Protein AF-A0A096HRP7-F1 (afdb_monomer)

pLDDT: mean 84.2, std 7.6, range [62.38, 95.38]

Structure (mmCIF, N/CA/C/O backbone):
data_AF-A0A096HRP7-F1
#
_entry.id   AF-A0A096HRP7-F1
#
loop_
_atom_site.group_PDB
_atom_site.id
_atom_site.type_symbol
_atom_site.label_atom_id
_atom_site.label_alt_id
_atom_site.label_comp_id
_atom_site.label_asym_id
_atom_site.label_entity_id
_atom_site.label_seq_id
_atom_site.pdbx_PDB_ins_code
_atom_site.Cartn_x
_atom_site.Cartn_y
_atom_site.Cartn_z
_atom_site.occupancy
_atom_site.B_iso_or_equiv
_atom_site.auth_seq_id
_atom_site.auth_comp_id
_atom_site.auth_asym_id
_atom_site.auth_atom_id
_atom_site.pdbx_PDB_model_num
ATOM 1 N N . GLU A 1 1 ? -15.723 -12.950 24.343 1.00 68.00 1 GLU A N 1
ATOM 2 C CA . GLU A 1 1 ? -14.730 -12.924 23.240 1.00 68.00 1 GLU A CA 1
ATOM 3 C C . GLU A 1 1 ? -15.347 -12.980 21.842 1.00 68.00 1 GLU A C 1
ATOM 5 O O . GLU A 1 1 ? -14.868 -12.288 20.950 1.00 68.00 1 GLU A O 1
ATOM 10 N N . GLU A 1 2 ? -16.443 -13.715 21.639 1.00 86.06 2 GLU A N 1
ATOM 11 C CA . GLU A 1 2 ? -17.085 -13.866 20.323 1.00 86.06 2 GLU A CA 1
ATOM 1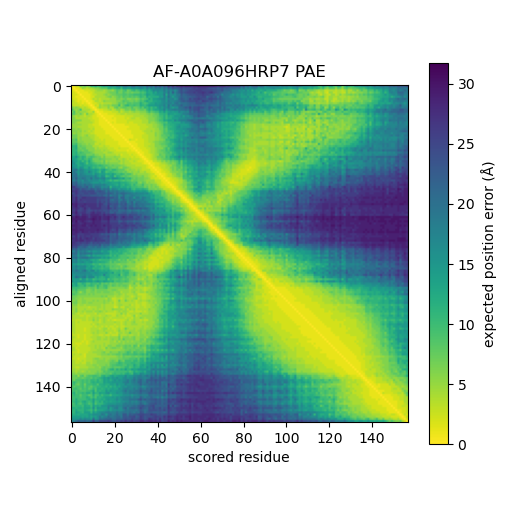2 C C . GLU A 1 2 ? -17.498 -12.541 19.646 1.00 86.06 2 GLU A C 1
ATOM 14 O O . GLU A 1 2 ? -17.340 -12.389 18.434 1.00 86.06 2 GLU A O 1
ATOM 19 N N . ALA A 1 3 ? -17.955 -11.545 20.415 1.00 81.88 3 ALA A N 1
ATOM 20 C CA . ALA A 1 3 ? -18.323 -10.227 19.887 1.00 81.88 3 ALA A CA 1
ATOM 21 C C . ALA A 1 3 ? -17.147 -9.503 19.202 1.00 81.88 3 ALA A C 1
ATOM 23 O O . ALA A 1 3 ? -17.327 -8.880 18.157 1.00 81.88 3 ALA A O 1
ATOM 24 N N . ILE A 1 4 ? -15.931 -9.640 19.742 1.00 81.88 4 ILE A N 1
ATOM 25 C CA . ILE A 1 4 ? -14.713 -9.054 19.165 1.00 81.88 4 ILE A CA 1
ATOM 26 C C . ILE A 1 4 ? -14.341 -9.788 17.874 1.00 81.88 4 ILE A C 1
ATOM 28 O O . ILE A 1 4 ? -14.062 -9.150 16.861 1.00 81.88 4 ILE A O 1
ATOM 32 N N . ALA A 1 5 ? -14.397 -11.123 17.874 1.00 82.69 5 ALA A N 1
ATOM 33 C CA . ALA A 1 5 ? -14.111 -11.924 16.686 1.00 82.69 5 ALA A CA 1
ATOM 34 C C . ALA A 1 5 ? -15.091 -11.621 15.537 1.00 82.69 5 ALA A C 1
ATOM 36 O O . ALA A 1 5 ? -14.673 -11.455 14.390 1.00 82.69 5 ALA A O 1
ATOM 37 N N . ARG A 1 6 ? -16.390 -11.477 15.840 1.00 85.94 6 ARG A N 1
ATOM 38 C CA . ARG A 1 6 ? -17.404 -11.066 14.855 1.00 85.94 6 ARG A CA 1
ATOM 39 C C . ARG A 1 6 ? -17.164 -9.645 14.353 1.00 85.94 6 ARG A C 1
ATOM 41 O O . ARG A 1 6 ? -17.238 -9.422 13.147 1.00 85.94 6 ARG A O 1
ATOM 48 N N . ALA A 1 7 ? -16.828 -8.710 15.240 1.00 82.75 7 ALA A N 1
ATOM 49 C CA . ALA A 1 7 ? -16.506 -7.345 14.841 1.00 82.75 7 ALA A CA 1
ATOM 50 C C . ALA A 1 7 ? -15.300 -7.307 13.893 1.00 82.75 7 ALA A C 1
ATOM 52 O O . ALA A 1 7 ? -15.379 -6.688 12.840 1.00 82.75 7 ALA A O 1
ATOM 53 N N . ILE A 1 8 ? -14.219 -8.030 14.194 1.00 80.38 8 ILE A N 1
ATOM 54 C CA . ILE A 1 8 ? -13.046 -8.111 13.309 1.00 80.38 8 ILE A CA 1
ATOM 55 C C . ILE A 1 8 ? -13.412 -8.747 11.959 1.00 80.38 8 ILE A C 1
ATOM 57 O O . ILE A 1 8 ? -12.969 -8.266 10.917 1.00 80.38 8 ILE A O 1
ATOM 61 N N . LYS A 1 9 ? -14.236 -9.803 11.959 1.00 81.69 9 LYS A N 1
ATOM 62 C CA . LYS A 1 9 ? -14.619 -10.538 10.744 1.00 81.69 9 LYS A CA 1
ATOM 63 C C . LYS A 1 9 ? -15.497 -9.722 9.790 1.00 81.69 9 LYS A C 1
ATOM 65 O O . LYS A 1 9 ? -15.329 -9.834 8.579 1.00 81.69 9 LYS A O 1
ATOM 70 N N . TYR A 1 10 ? -16.430 -8.930 10.317 1.00 82.69 10 TYR A N 1
ATOM 71 C CA . TYR A 1 10 ? -17.446 -8.243 9.509 1.00 82.69 10 TYR A CA 1
ATOM 72 C C . TYR A 1 10 ? -17.217 -6.735 9.350 1.00 82.69 10 TYR A C 1
ATOM 74 O O . TYR A 1 10 ? -17.990 -6.068 8.664 1.00 82.69 10 TYR A O 1
ATOM 82 N N . ASN A 1 11 ? -16.158 -6.171 9.935 1.00 81.94 11 ASN A N 1
ATOM 83 C CA . ASN A 1 11 ? -15.885 -4.745 9.797 1.00 81.94 11 ASN A CA 1
ATOM 84 C C . ASN A 1 11 ? -15.284 -4.407 8.416 1.00 81.94 11 ASN A C 1
ATOM 86 O O . ASN A 1 11 ? -14.151 -4.769 8.087 1.00 81.94 11 ASN A O 1
ATOM 90 N N . ALA A 1 12 ? -16.049 -3.665 7.609 1.00 78.25 12 ALA A N 1
ATOM 91 C CA . ALA A 1 12 ? -15.641 -3.229 6.274 1.00 78.25 12 ALA A CA 1
ATOM 92 C C . ALA A 1 12 ? -14.428 -2.280 6.294 1.00 78.25 12 ALA A C 1
ATOM 94 O O . ALA A 1 12 ? -13.559 -2.385 5.428 1.00 78.25 12 ALA A O 1
ATOM 95 N N . ALA A 1 13 ? -14.322 -1.401 7.298 1.00 76.75 13 ALA A N 1
ATOM 96 C CA . ALA A 1 13 ? -13.185 -0.491 7.432 1.00 76.75 13 ALA A CA 1
ATOM 97 C C . ALA A 1 13 ? -11.883 -1.258 7.711 1.00 76.75 13 ALA A C 1
ATOM 99 O O . ALA A 1 13 ? -10.841 -0.935 7.147 1.00 76.75 13 ALA A O 1
ATOM 100 N N . GLN A 1 14 ? -11.941 -2.327 8.504 1.00 81.06 14 GLN A N 1
ATOM 101 C CA . GLN A 1 14 ? -10.793 -3.193 8.750 1.00 81.06 14 GLN A CA 1
ATOM 102 C C . GLN A 1 14 ? -10.330 -3.914 7.479 1.00 81.06 14 GLN A C 1
ATOM 104 O O . GLN A 1 14 ? -9.129 -3.992 7.207 1.00 81.06 14 GLN A O 1
ATOM 109 N N . ARG A 1 15 ? -11.271 -4.418 6.672 1.00 82.38 15 ARG A N 1
ATOM 110 C CA . ARG A 1 15 ? -10.952 -5.031 5.375 1.00 82.38 15 ARG A CA 1
ATOM 111 C C . ARG A 1 15 ? -10.311 -4.024 4.419 1.00 82.38 15 ARG A C 1
ATOM 113 O O . ARG A 1 15 ? -9.324 -4.364 3.771 1.00 82.38 15 ARG A O 1
ATOM 120 N N . LEU A 1 16 ? -10.825 -2.792 4.383 1.00 81.88 16 LEU A N 1
ATOM 121 C CA . LEU A 1 16 ? -10.250 -1.700 3.597 1.00 81.88 16 LEU A CA 1
ATOM 122 C C . LEU A 1 16 ? -8.801 -1.413 4.013 1.00 81.88 16 LEU A C 1
ATOM 124 O O . LEU A 1 16 ? -7.924 -1.384 3.156 1.00 81.88 16 LEU A O 1
ATOM 128 N N . ARG A 1 17 ? -8.513 -1.302 5.318 1.00 82.38 17 ARG A N 1
ATOM 129 C CA . ARG A 1 17 ? -7.136 -1.105 5.813 1.00 82.38 17 ARG A CA 1
ATOM 130 C C . ARG A 1 17 ? -6.195 -2.246 5.423 1.00 82.38 17 ARG A C 1
ATOM 132 O O . ARG A 1 17 ? -5.044 -1.991 5.088 1.00 82.38 17 ARG A O 1
ATOM 139 N N . GLY A 1 18 ? -6.675 -3.490 5.434 1.00 85.06 18 GLY A N 1
ATOM 140 C CA . GLY A 1 18 ? -5.896 -4.635 4.951 1.00 85.06 18 GLY A CA 1
ATOM 141 C C . GLY A 1 18 ? -5.568 -4.553 3.455 1.00 85.06 18 GLY A C 1
ATOM 142 O O . GLY A 1 18 ? -4.461 -4.899 3.051 1.00 85.06 18 GLY A O 1
ATOM 143 N N . MET A 1 19 ? -6.499 -4.059 2.634 1.00 90.31 19 MET A N 1
ATOM 144 C CA . MET A 1 19 ? -6.255 -3.822 1.205 1.00 90.31 19 MET A CA 1
ATOM 145 C C . MET A 1 19 ? -5.272 -2.668 0.973 1.00 90.31 19 MET A C 1
ATOM 147 O O . MET A 1 19 ? -4.373 -2.803 0.150 1.00 90.31 19 MET A O 1
ATOM 151 N N . GLU A 1 20 ? -5.393 -1.564 1.718 1.00 87.75 20 GLU A N 1
ATOM 152 C CA . GLU A 1 20 ? -4.448 -0.437 1.656 1.00 87.75 20 GLU A CA 1
ATOM 153 C C . GLU A 1 20 ? -3.012 -0.872 1.988 1.00 87.75 20 GLU A C 1
ATOM 155 O O . GLU A 1 20 ? -2.072 -0.484 1.296 1.00 87.75 20 GLU A O 1
ATOM 160 N N . GLU A 1 21 ? -2.839 -1.708 3.016 1.00 87.56 21 GLU A N 1
ATOM 161 C CA . GLU A 1 21 ? -1.542 -2.292 3.376 1.00 87.56 21 GLU A CA 1
ATOM 162 C C . GLU A 1 21 ? -0.982 -3.164 2.245 1.00 87.56 21 GLU A C 1
ATOM 164 O O . GLU A 1 21 ? 0.172 -2.991 1.853 1.00 87.56 21 GLU A O 1
ATOM 169 N N . ALA A 1 22 ? -1.804 -4.051 1.675 1.00 89.81 22 ALA A N 1
ATOM 170 C CA . ALA A 1 22 ? -1.391 -4.916 0.573 1.00 89.81 22 ALA A CA 1
ATOM 171 C C . ALA A 1 22 ? -0.960 -4.110 -0.666 1.00 89.81 22 ALA A C 1
ATOM 173 O O . ALA A 1 22 ? 0.057 -4.426 -1.286 1.00 89.81 22 ALA A O 1
ATOM 174 N N . VAL A 1 23 ? -1.687 -3.037 -0.998 1.00 92.12 23 VAL A N 1
ATOM 175 C CA . VAL A 1 23 ? -1.312 -2.115 -2.081 1.00 92.12 23 VAL A CA 1
ATOM 176 C C . VAL A 1 23 ? 0.011 -1.421 -1.763 1.00 92.12 23 VAL A C 1
ATOM 178 O O . VAL A 1 23 ? 0.914 -1.425 -2.599 1.00 92.12 23 VAL A O 1
ATOM 181 N N . ALA A 1 24 ? 0.172 -0.873 -0.555 1.00 87.12 24 ALA A N 1
ATOM 182 C CA . ALA A 1 24 ? 1.409 -0.204 -0.158 1.00 87.12 24 ALA A CA 1
ATOM 183 C C . ALA A 1 24 ? 2.617 -1.151 -0.259 1.00 87.12 24 ALA A C 1
ATOM 185 O O . ALA A 1 24 ? 3.644 -0.792 -0.839 1.00 87.12 24 ALA A O 1
ATOM 186 N N . GLN A 1 25 ? 2.474 -2.388 0.213 1.00 87.88 25 GLN A N 1
ATOM 187 C CA . GLN A 1 25 ? 3.521 -3.401 0.135 1.00 87.88 25 GLN A CA 1
ATOM 188 C C . GLN A 1 25 ? 3.830 -3.823 -1.309 1.00 87.88 25 GLN A C 1
ATOM 190 O O . GLN A 1 25 ? 4.999 -3.975 -1.667 1.00 87.88 25 GLN A O 1
ATOM 195 N N . GLY A 1 26 ? 2.808 -3.936 -2.161 1.00 86.69 26 GLY A N 1
ATOM 196 C CA . GLY A 1 26 ? 2.979 -4.156 -3.597 1.00 86.69 26 GLY A CA 1
ATOM 197 C C . GLY A 1 26 ? 3.798 -3.045 -4.254 1.00 86.69 26 GLY A C 1
ATOM 198 O O . GLY A 1 26 ? 4.788 -3.329 -4.926 1.00 86.69 26 GLY A O 1
ATOM 199 N N . THR A 1 27 ? 3.458 -1.778 -3.993 1.00 86.38 27 THR A N 1
ATOM 200 C CA . THR A 1 27 ? 4.201 -0.633 -4.552 1.00 86.38 27 THR A CA 1
ATOM 201 C C . THR A 1 27 ? 5.648 -0.575 -4.065 1.00 86.38 27 THR A C 1
ATOM 203 O O . THR A 1 27 ? 6.543 -0.287 -4.853 1.00 86.38 27 THR A O 1
ATOM 206 N N . ALA A 1 28 ? 5.908 -0.921 -2.800 1.00 85.62 28 ALA A N 1
ATOM 207 C CA . ALA A 1 28 ? 7.263 -0.998 -2.257 1.00 85.62 28 ALA A CA 1
ATOM 208 C C . ALA A 1 28 ? 8.112 -2.082 -2.929 1.00 85.62 28 ALA A C 1
ATOM 210 O O . ALA A 1 28 ? 9.315 -1.900 -3.109 1.00 85.62 28 ALA A O 1
ATOM 211 N N . ASN A 1 29 ? 7.502 -3.202 -3.317 1.00 84.94 29 ASN A N 1
ATOM 212 C CA . ASN A 1 29 ? 8.197 -4.246 -4.059 1.00 84.94 29 ASN A CA 1
ATOM 213 C C . ASN A 1 29 ? 8.461 -3.827 -5.510 1.00 84.94 29 ASN A C 1
ATOM 215 O O . ASN A 1 29 ? 9.578 -4.014 -5.980 1.00 84.94 29 ASN A O 1
ATOM 219 N N . VAL A 1 30 ? 7.485 -3.212 -6.189 1.00 85.81 30 VAL A N 1
ATOM 220 C CA . VAL A 1 30 ? 7.653 -2.684 -7.558 1.00 85.81 30 VAL A CA 1
ATOM 221 C C . VAL A 1 30 ? 8.778 -1.651 -7.618 1.00 85.81 30 VAL A C 1
ATOM 223 O O . VAL A 1 30 ? 9.658 -1.761 -8.466 1.00 85.81 30 VAL A O 1
ATOM 226 N N . ALA A 1 31 ? 8.830 -0.735 -6.649 1.00 82.25 31 ALA A N 1
ATOM 227 C CA . ALA A 1 31 ? 9.860 0.298 -6.588 1.00 82.25 31 ALA A CA 1
ATOM 228 C C . ALA A 1 31 ? 11.294 -0.265 -6.496 1.00 82.25 31 ALA A C 1
ATOM 230 O O . ALA A 1 31 ? 12.235 0.392 -6.929 1.00 82.25 31 ALA A O 1
ATOM 231 N N . LYS A 1 32 ? 11.486 -1.486 -5.972 1.00 80.00 32 LYS A N 1
ATOM 232 C CA . LYS A 1 32 ? 12.803 -2.152 -5.975 1.00 80.00 32 LYS A CA 1
ATOM 233 C C . LYS A 1 32 ? 13.217 -2.614 -7.371 1.00 80.00 32 LYS A C 1
ATOM 235 O O . LYS A 1 32 ? 14.405 -2.620 -7.676 1.00 80.00 32 LYS A O 1
ATOM 240 N N . PHE A 1 33 ? 12.260 -3.014 -8.208 1.00 83.25 33 PHE A N 1
ATOM 241 C CA . PHE A 1 33 ? 12.535 -3.458 -9.576 1.00 83.25 33 PHE A CA 1
ATOM 242 C C . PHE A 1 33 ? 12.860 -2.289 -10.509 1.00 83.25 33 PHE A C 1
ATOM 244 O O . PHE A 1 33 ? 13.649 -2.468 -11.432 1.00 83.25 33 PHE A O 1
ATOM 251 N N . ASP A 1 34 ? 12.344 -1.088 -10.234 1.00 81.81 34 ASP A N 1
ATOM 252 C CA . ASP A 1 34 ? 12.670 0.124 -11.004 1.00 81.81 34 ASP A CA 1
ATOM 253 C C . ASP A 1 34 ? 14.156 0.516 -10.925 1.00 81.81 34 ASP A C 1
ATOM 255 O O . ASP A 1 34 ? 14.660 1.231 -11.788 1.00 81.81 34 ASP A O 1
ATOM 259 N N . MET A 1 35 ? 14.869 0.018 -9.914 1.00 81.81 35 MET A N 1
ATOM 260 C CA . MET A 1 35 ? 16.300 0.255 -9.707 1.00 81.81 35 MET A CA 1
ATOM 261 C C 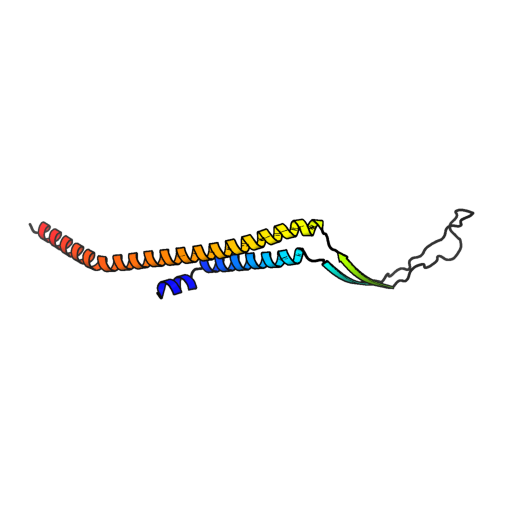. MET A 1 35 ? 17.187 -0.673 -10.552 1.00 81.81 35 MET A C 1
ATOM 263 O O . MET A 1 35 ? 18.402 -0.469 -10.643 1.00 81.81 35 MET A O 1
ATOM 267 N N . LEU A 1 36 ? 16.605 -1.725 -11.132 1.00 86.56 36 LEU A N 1
ATOM 268 C CA . LEU A 1 36 ? 17.329 -2.723 -11.908 1.00 86.56 36 LEU A CA 1
ATOM 269 C C . LEU A 1 36 ? 17.523 -2.260 -13.359 1.00 86.56 36 LEU A C 1
ATOM 271 O O . LEU A 1 36 ? 16.707 -1.507 -13.897 1.00 86.56 36 LEU A O 1
ATOM 275 N N . PRO A 1 37 ? 18.592 -2.722 -14.030 1.00 86.31 37 PRO A N 1
ATOM 276 C CA . PRO A 1 37 ? 18.764 -2.474 -15.451 1.00 86.31 37 PRO A CA 1
ATOM 277 C C . PRO A 1 37 ? 17.630 -3.104 -16.264 1.00 86.31 37 PRO A C 1
ATOM 279 O O . PRO A 1 37 ? 17.172 -4.213 -15.980 1.00 86.31 37 PRO A O 1
ATOM 282 N N . LYS A 1 38 ? 17.208 -2.405 -17.319 1.00 85.75 38 LYS A N 1
ATOM 283 C CA . LYS A 1 38 ? 16.169 -2.885 -18.234 1.00 85.75 38 LYS A CA 1
ATOM 284 C C . LYS A 1 38 ? 16.823 -3.567 -19.428 1.00 85.75 38 LYS A C 1
ATOM 286 O O . LYS A 1 38 ? 17.705 -2.993 -20.067 1.00 85.75 38 LYS A O 1
ATOM 291 N N . LEU A 1 39 ? 16.367 -4.782 -19.723 1.00 89.00 39 LEU A N 1
ATOM 292 C CA . LEU A 1 39 ? 16.729 -5.538 -20.915 1.00 89.00 39 LEU A CA 1
ATOM 293 C C . LEU A 1 39 ? 15.495 -5.650 -21.807 1.00 89.00 39 LEU A C 1
ATOM 295 O O . LEU A 1 39 ? 14.470 -6.183 -21.385 1.00 89.00 39 LEU A O 1
ATOM 299 N N . VAL A 1 40 ? 15.594 -5.146 -23.030 1.00 89.94 40 VAL A N 1
ATOM 300 C CA . VAL A 1 40 ? 14.519 -5.190 -24.021 1.00 89.94 40 VAL A CA 1
ATOM 301 C C . VAL A 1 40 ? 15.023 -5.952 -25.235 1.00 89.94 40 VAL A C 1
ATOM 303 O O . VAL A 1 40 ? 16.014 -5.563 -25.846 1.00 89.94 40 VAL A O 1
ATOM 306 N N . ALA A 1 41 ? 14.338 -7.037 -25.581 1.00 89.88 41 ALA A N 1
ATOM 307 C CA . ALA A 1 41 ? 14.555 -7.767 -26.820 1.00 89.88 41 ALA A CA 1
ATOM 308 C C . ALA A 1 41 ? 13.387 -7.482 -27.765 1.00 89.88 41 ALA A C 1
ATOM 310 O O . ALA A 1 41 ? 12.225 -7.591 -27.371 1.00 89.88 41 ALA A O 1
ATOM 311 N N . SER A 1 42 ? 13.688 -7.117 -29.004 1.00 88.00 42 SER A N 1
ATOM 312 C CA . SER A 1 42 ? 12.693 -6.890 -30.043 1.00 88.00 42 SER A CA 1
ATOM 313 C C . SER A 1 42 ? 13.110 -7.583 -31.331 1.00 88.00 42 SER A C 1
ATOM 315 O O . SER A 1 42 ? 14.277 -7.591 -31.719 1.00 88.00 42 SER A O 1
ATOM 317 N N . ALA A 1 43 ? 12.129 -8.184 -31.991 1.00 89.69 43 ALA A N 1
ATOM 318 C CA . ALA A 1 43 ? 12.269 -8.757 -33.315 1.00 89.69 43 ALA A CA 1
ATOM 319 C C . ALA A 1 43 ? 11.141 -8.198 -34.182 1.00 89.69 43 ALA A C 1
ATOM 321 O O . ALA A 1 43 ? 10.001 -8.081 -33.731 1.00 89.69 43 ALA A O 1
ATOM 322 N N . GLY A 1 44 ? 11.466 -7.812 -35.405 1.00 87.31 44 GLY A N 1
ATOM 323 C CA . GLY A 1 44 ? 10.543 -7.201 -36.341 1.00 87.31 44 GLY A CA 1
ATOM 324 C C . GLY A 1 44 ? 10.839 -7.666 -37.752 1.00 87.31 44 GLY A C 1
ATOM 325 O O . GLY A 1 44 ? 11.984 -7.907 -38.124 1.00 87.31 44 GLY A O 1
ATOM 326 N N . TYR A 1 45 ? 9.786 -7.773 -38.544 1.00 87.50 45 TYR A N 1
ATOM 327 C CA . TYR A 1 45 ? 9.880 -8.105 -39.949 1.00 87.50 45 TYR A CA 1
ATOM 328 C C . TYR A 1 45 ? 9.329 -6.943 -40.756 1.00 87.50 45 TYR A C 1
ATOM 330 O O . TYR A 1 45 ? 8.239 -6.443 -40.473 1.00 87.50 45 TYR A O 1
ATOM 338 N N . ARG A 1 46 ? 10.089 -6.487 -41.747 1.00 84.31 46 ARG A N 1
ATOM 339 C CA . ARG A 1 46 ? 9.666 -5.409 -42.631 1.00 84.31 46 ARG A CA 1
ATOM 340 C C . ARG A 1 46 ? 9.744 -5.879 -44.070 1.00 84.31 46 ARG A C 1
ATOM 342 O O . ARG A 1 46 ? 10.827 -6.167 -44.570 1.00 84.31 46 ARG A O 1
ATOM 349 N N . TYR A 1 47 ? 8.593 -5.858 -44.728 1.00 84.44 47 TYR A N 1
ATOM 350 C CA . TYR A 1 47 ? 8.476 -6.030 -46.166 1.00 84.44 47 TYR A CA 1
ATOM 351 C C . TYR A 1 47 ? 8.140 -4.691 -46.821 1.00 84.44 47 TYR A C 1
ATOM 353 O O . TYR A 1 47 ? 7.344 -3.908 -46.294 1.00 84.44 47 TYR A O 1
ATOM 361 N N . ARG A 1 48 ? 8.763 -4.411 -47.964 1.00 81.94 48 ARG A N 1
ATOM 362 C CA . ARG A 1 48 ? 8.484 -3.235 -48.788 1.00 81.94 48 ARG A CA 1
ATOM 363 C C . ARG A 1 48 ? 7.986 -3.670 -50.156 1.00 81.94 48 ARG A C 1
ATOM 365 O O . ARG A 1 48 ? 8.648 -4.422 -50.863 1.00 81.94 48 ARG A O 1
ATOM 372 N N . ASP A 1 49 ? 6.849 -3.107 -50.547 1.00 79.25 49 ASP A N 1
ATOM 373 C CA . ASP A 1 49 ? 6.235 -3.369 -51.848 1.00 79.25 49 ASP A CA 1
ATOM 374 C C . ASP A 1 49 ? 7.017 -2.749 -53.021 1.00 79.25 49 ASP A C 1
ATOM 376 O O . ASP A 1 49 ? 6.937 -3.238 -54.139 1.00 79.25 49 ASP A O 1
ATOM 380 N N . LYS A 1 50 ? 7.835 -1.711 -52.794 1.00 76.75 50 LYS A N 1
ATOM 381 C CA . LYS A 1 50 ? 8.632 -1.047 -53.844 1.00 76.75 50 LYS A CA 1
ATOM 382 C C . LYS A 1 50 ? 10.128 -1.150 -53.567 1.00 76.75 50 LYS A C 1
ATOM 384 O O . LYS A 1 50 ? 10.559 -0.950 -52.430 1.00 76.75 50 LYS A O 1
ATOM 389 N N . ASP A 1 51 ? 10.899 -1.409 -54.621 1.00 75.00 51 ASP A N 1
ATOM 390 C CA . ASP A 1 51 ? 12.360 -1.421 -54.575 1.00 75.00 51 ASP A CA 1
ATOM 391 C C . ASP A 1 51 ? 12.912 -0.015 -54.300 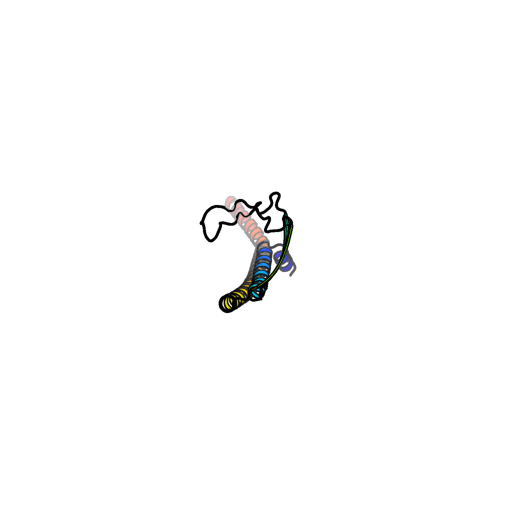1.00 75.00 51 ASP A C 1
ATOM 393 O O . ASP A 1 51 ? 12.383 0.992 -54.784 1.00 75.00 51 ASP A O 1
ATOM 397 N N . LEU A 1 52 ? 13.992 0.065 -53.516 1.00 71.62 52 LEU A N 1
ATOM 398 C CA . LEU A 1 52 ? 14.706 1.322 -53.310 1.00 71.62 52 LEU A CA 1
ATOM 399 C C . LEU A 1 52 ? 15.562 1.602 -54.550 1.00 71.62 52 LEU A C 1
ATOM 401 O O . LEU A 1 52 ? 16.686 1.116 -54.669 1.00 71.62 52 LEU A O 1
ATOM 405 N N . ILE A 1 53 ? 14.996 2.367 -55.477 1.00 74.06 53 ILE A N 1
ATOM 406 C CA . ILE A 1 53 ? 15.653 2.739 -56.725 1.00 74.06 53 ILE A CA 1
ATOM 407 C C . ILE A 1 53 ? 16.468 4.016 -56.504 1.00 74.06 53 ILE A C 1
ATOM 409 O O . ILE A 1 53 ? 15.895 5.077 -56.243 1.00 74.06 53 ILE A O 1
ATOM 413 N N . SER A 1 54 ? 17.793 3.936 -56.645 1.00 70.38 54 SER A N 1
ATOM 414 C CA . SER A 1 54 ? 18.666 5.113 -56.674 1.00 70.38 54 SER A CA 1
ATOM 415 C C . SER A 1 54 ? 19.114 5.426 -58.105 1.00 70.38 54 SER A C 1
ATOM 417 O O . SER A 1 54 ? 19.387 4.539 -58.918 1.00 70.38 54 SER A O 1
ATOM 419 N N . ARG A 1 55 ? 19.173 6.720 -58.436 1.00 73.00 55 ARG A N 1
ATOM 420 C CA . ARG A 1 55 ? 19.793 7.213 -59.670 1.00 73.00 55 ARG A CA 1
ATOM 421 C C . ARG A 1 55 ? 21.072 7.941 -59.297 1.00 73.00 55 ARG A C 1
ATOM 423 O O . ARG A 1 55 ? 21.027 8.903 -58.535 1.00 73.00 55 ARG A O 1
ATOM 430 N N . SER A 1 56 ? 22.193 7.477 -59.828 1.00 69.31 56 SER A N 1
ATOM 431 C CA . SER A 1 56 ? 23.483 8.133 -59.638 1.00 69.31 56 SER A CA 1
ATOM 432 C C . SER A 1 56 ? 23.569 9.395 -60.499 1.00 69.31 56 SER A C 1
ATOM 434 O O . SER A 1 56 ? 23.065 9.421 -61.623 1.00 69.31 56 SER A O 1
ATOM 436 N N . THR A 1 57 ? 24.214 10.437 -59.986 1.00 74.50 57 THR A N 1
ATOM 437 C CA . THR A 1 57 ? 24.601 11.626 -60.758 1.00 74.50 57 THR A CA 1
ATOM 438 C C . THR A 1 57 ? 26.029 11.456 -61.254 1.00 74.50 57 THR A C 1
ATOM 440 O O . THR A 1 57 ? 26.884 10.974 -60.511 1.00 74.50 57 THR A O 1
ATOM 443 N N . ASP A 1 58 ? 26.284 11.828 -62.503 1.00 69.25 58 ASP A N 1
ATOM 444 C CA . ASP A 1 58 ? 27.627 11.807 -63.080 1.00 69.25 58 ASP A CA 1
ATOM 445 C C . ASP A 1 58 ? 28.519 12.833 -62.359 1.00 69.25 58 ASP A C 1
ATOM 447 O O . ASP A 1 58 ? 28.142 13.995 -62.192 1.00 69.25 58 ASP A O 1
ATOM 451 N N . SER A 1 59 ? 29.692 12.395 -61.899 1.00 69.19 59 SER A N 1
ATOM 452 C CA . SER A 1 59 ? 30.623 13.212 -61.118 1.00 69.19 59 SER A CA 1
ATOM 453 C C . SER A 1 59 ? 31.317 14.301 -61.938 1.00 69.19 59 SER A C 1
ATOM 455 O O . SER A 1 59 ? 31.805 15.265 -61.353 1.00 69.19 59 SER A O 1
ATOM 457 N N . VAL A 1 60 ? 31.364 14.167 -63.268 1.00 72.38 60 VAL A N 1
ATOM 458 C CA . VAL A 1 60 ? 32.058 15.111 -64.158 1.00 72.38 60 VAL A CA 1
ATOM 459 C C . VAL A 1 60 ? 31.088 16.133 -64.748 1.00 72.38 60 VAL A C 1
ATOM 461 O O . VAL A 1 60 ? 31.419 17.311 -64.853 1.00 72.38 60 VAL A O 1
ATOM 464 N N . THR A 1 61 ? 29.884 15.696 -65.123 1.00 73.00 61 THR A N 1
ATOM 465 C CA . THR A 1 61 ? 28.892 16.547 -65.803 1.00 73.00 61 THR A CA 1
ATOM 466 C C . THR A 1 61 ? 27.782 17.059 -64.882 1.00 73.00 61 THR A C 1
ATOM 468 O O . THR A 1 61 ? 27.061 17.982 -65.257 1.00 73.00 61 THR A O 1
ATOM 471 N N . GLY A 1 62 ? 27.612 16.480 -63.687 1.00 68.38 62 GLY A N 1
ATOM 472 C CA . GLY A 1 62 ? 26.545 16.834 -62.742 1.00 68.38 62 GLY A CA 1
ATOM 473 C C . GLY A 1 62 ? 25.132 16.451 -63.205 1.00 68.38 62 GLY A C 1
ATOM 474 O O . GLY A 1 62 ? 24.165 16.669 -62.475 1.00 68.38 62 GLY A O 1
ATOM 475 N N . ALA A 1 63 ? 24.994 15.874 -64.401 1.00 71.38 63 ALA A N 1
ATOM 476 C CA . ALA A 1 63 ? 23.723 15.432 -64.953 1.00 71.38 63 ALA A CA 1
ATOM 477 C C . ALA A 1 63 ? 23.309 14.059 -64.378 1.00 71.38 63 ALA A C 1
ATOM 479 O O . ALA A 1 63 ? 24.162 13.270 -63.950 1.00 71.38 63 ALA A O 1
ATOM 480 N N . PRO A 1 64 ? 22.003 13.728 -64.360 1.00 72.75 64 PRO A N 1
ATOM 481 C CA . PRO A 1 64 ? 21.544 12.389 -64.001 1.00 72.75 64 PRO A CA 1
ATOM 482 C C . PRO A 1 64 ? 22.168 11.342 -64.932 1.00 72.75 64 PRO A C 1
ATOM 484 O O . PRO A 1 64 ? 22.136 11.505 -66.152 1.00 72.75 64 PRO A O 1
ATOM 487 N N . SER A 1 65 ? 22.711 10.257 -64.372 1.00 70.06 65 SER A N 1
ATOM 488 C CA . SER A 1 65 ? 23.284 9.170 -65.169 1.00 70.06 65 SER A CA 1
ATOM 489 C C . SER A 1 65 ? 22.229 8.565 -66.105 1.00 70.06 65 SER A C 1
ATOM 491 O O . SER A 1 65 ? 21.095 8.306 -65.695 1.00 70.06 65 SER A O 1
ATOM 493 N N . LEU A 1 66 ? 22.617 8.317 -67.360 1.00 69.75 66 LEU A N 1
ATOM 494 C CA . LEU A 1 66 ? 21.785 7.647 -68.370 1.00 69.75 66 LEU A CA 1
ATOM 495 C C . LEU A 1 66 ? 21.704 6.122 -68.163 1.00 69.75 66 LEU A C 1
ATOM 497 O O . LEU A 1 66 ? 20.966 5.446 -68.877 1.00 69.75 66 LEU A O 1
ATOM 501 N N . ALA A 1 67 ? 22.460 5.572 -67.207 1.00 68.50 67 ALA A N 1
ATOM 502 C CA . ALA A 1 67 ? 22.438 4.151 -66.880 1.00 68.50 67 ALA A CA 1
ATOM 503 C C . ALA A 1 67 ? 21.112 3.729 -66.220 1.00 68.50 67 ALA A C 1
ATOM 505 O O . ALA A 1 67 ? 20.380 4.546 -65.649 1.00 68.50 67 ALA A O 1
ATOM 506 N N . HIS A 1 68 ? 20.810 2.427 -66.278 1.00 65.81 68 HIS A N 1
ATOM 507 C CA . HIS A 1 68 ? 19.655 1.867 -65.578 1.00 65.81 68 HIS A CA 1
ATOM 508 C C . HIS A 1 68 ? 19.730 2.188 -64.072 1.00 65.81 68 HIS A C 1
ATOM 510 O O . HIS A 1 68 ? 20.807 2.069 -63.485 1.00 65.81 68 HIS A O 1
ATOM 516 N N . PRO A 1 69 ? 18.613 2.601 -63.439 1.00 69.19 69 PRO A N 1
ATOM 517 C CA . PRO A 1 69 ? 18.584 2.862 -62.007 1.00 69.19 69 PRO A CA 1
ATOM 518 C C . PRO A 1 69 ? 18.978 1.618 -61.210 1.00 69.19 69 PRO A C 1
ATOM 520 O O . PRO A 1 69 ? 18.555 0.508 -61.534 1.00 69.19 69 PRO A O 1
ATOM 523 N N . TYR A 1 70 ? 19.761 1.808 -60.155 1.00 64.00 70 TYR A N 1
ATOM 524 C CA . TYR A 1 70 ? 20.269 0.705 -59.351 1.00 64.00 70 TYR A CA 1
ATOM 525 C C . TYR A 1 70 ? 19.295 0.398 -58.213 1.00 64.00 70 TYR A C 1
ATOM 527 O O . TYR A 1 70 ? 18.780 1.307 -57.557 1.00 64.00 70 TYR A O 1
ATOM 535 N N . ILE A 1 71 ? 19.051 -0.889 -57.970 1.00 68.75 71 ILE A N 1
ATOM 536 C CA . ILE A 1 71 ? 18.342 -1.358 -56.777 1.00 68.75 71 ILE A CA 1
ATOM 537 C C . ILE A 1 71 ? 19.396 -1.539 -55.691 1.00 68.75 71 ILE A C 1
ATOM 539 O O . ILE A 1 71 ? 20.289 -2.371 -55.828 1.00 68.75 71 ILE A O 1
ATOM 543 N N . SER A 1 72 ? 19.329 -0.728 -54.638 1.00 65.00 72 SER A N 1
ATOM 544 C CA . SER A 1 72 ? 20.390 -0.673 -53.623 1.00 65.00 72 SER A CA 1
ATOM 545 C C . SER A 1 72 ? 20.037 -1.359 -52.303 1.00 65.00 72 SER A C 1
ATOM 547 O O . SER A 1 72 ? 20.849 -1.359 -51.381 1.00 65.00 72 SER A O 1
ATOM 549 N N . SER A 1 73 ? 18.832 -1.922 -52.166 1.00 69.12 73 SER A N 1
ATOM 550 C CA . SER A 1 73 ? 18.374 -2.485 -50.894 1.00 69.12 73 SER A CA 1
ATOM 551 C C . SER A 1 73 ? 17.313 -3.566 -51.079 1.00 69.12 73 SER A C 1
ATOM 553 O O . SER A 1 73 ? 16.377 -3.380 -51.855 1.00 69.12 73 SER A O 1
ATOM 555 N N . ASP A 1 74 ? 17.428 -4.643 -50.299 1.00 72.31 74 ASP A N 1
ATOM 556 C CA . ASP A 1 74 ? 16.473 -5.753 -50.282 1.00 72.31 74 ASP A CA 1
ATOM 557 C C . ASP A 1 74 ? 15.073 -5.339 -49.791 1.00 72.31 74 ASP A C 1
ATOM 559 O O . ASP A 1 74 ? 14.899 -4.479 -48.913 1.00 72.31 74 ASP A O 1
ATOM 563 N N . ARG A 1 75 ? 14.043 -5.974 -50.367 1.00 78.31 75 ARG A N 1
ATOM 564 C CA . ARG A 1 75 ? 12.617 -5.730 -50.061 1.00 78.31 75 ARG A CA 1
ATOM 565 C C . ARG A 1 75 ? 12.193 -6.279 -48.705 1.00 78.31 75 ARG A C 1
ATOM 567 O O . ARG A 1 75 ? 11.281 -5.737 -48.084 1.00 78.31 75 ARG A O 1
ATOM 574 N N . GLU A 1 76 ? 12.874 -7.317 -48.251 1.00 81.56 76 GLU A N 1
ATOM 575 C CA . GLU A 1 76 ? 12.623 -8.033 -47.011 1.00 81.56 76 GLU A CA 1
ATOM 576 C C . GLU A 1 76 ? 13.775 -7.784 -46.041 1.00 81.56 76 GLU A C 1
ATOM 578 O O . GLU A 1 76 ? 14.945 -7.931 -46.383 1.00 81.56 76 GLU A O 1
ATOM 583 N N . SER A 1 77 ? 13.452 -7.362 -44.823 1.00 82.38 77 SER A N 1
ATOM 584 C CA . SER A 1 77 ? 14.446 -7.138 -43.783 1.00 82.38 77 SER A CA 1
ATOM 585 C C . SER A 1 77 ? 13.909 -7.635 -42.452 1.00 82.38 77 SER A C 1
ATOM 587 O O . SER A 1 77 ? 12.874 -7.171 -41.967 1.00 82.38 77 SER A O 1
ATOM 589 N N . THR A 1 78 ? 14.636 -8.581 -41.866 1.00 85.62 78 THR A N 1
ATOM 590 C CA . THR A 1 78 ? 14.422 -9.019 -40.489 1.00 85.62 78 THR A CA 1
ATOM 591 C C . THR A 1 78 ? 15.315 -8.184 -39.584 1.00 85.62 78 THR A C 1
ATOM 593 O O . THR A 1 78 ? 16.524 -8.103 -39.795 1.00 85.62 78 THR A O 1
ATOM 596 N N . LEU A 1 79 ? 14.716 -7.548 -38.586 1.00 86.06 79 LEU A N 1
ATOM 597 C CA . LEU A 1 79 ? 15.406 -6.750 -37.589 1.00 86.06 79 LEU A CA 1
ATOM 598 C C . LEU A 1 79 ? 15.306 -7.456 -36.243 1.00 86.06 79 LEU A C 1
ATOM 600 O O . LEU A 1 79 ? 14.213 -7.613 -35.711 1.00 86.06 79 LEU A O 1
ATOM 604 N N . THR A 1 80 ? 16.446 -7.822 -35.673 1.00 90.19 80 THR A N 1
ATOM 605 C CA . THR A 1 80 ? 16.535 -8.333 -34.304 1.00 90.19 80 THR A CA 1
ATOM 606 C C . THR A 1 80 ? 17.414 -7.380 -33.513 1.00 90.19 80 THR A C 1
ATOM 608 O O . THR A 1 80 ? 18.560 -7.142 -33.890 1.00 90.19 80 THR A O 1
ATOM 611 N N . SER A 1 81 ? 16.893 -6.822 -32.427 1.00 86.75 81 SER A N 1
ATOM 612 C CA . SER A 1 81 ? 17.631 -5.915 -31.553 1.00 86.75 81 SER A CA 1
ATOM 613 C C . SER A 1 81 ? 17.511 -6.325 -30.095 1.00 86.75 81 SER A C 1
ATOM 615 O O . SER A 1 81 ? 16.444 -6.697 -29.610 1.00 86.75 81 SER A O 1
ATOM 617 N N . LEU A 1 82 ? 18.634 -6.226 -29.390 1.00 92.62 82 LEU A N 1
ATOM 618 C CA . LEU A 1 82 ? 18.725 -6.380 -27.947 1.00 92.62 82 LEU A CA 1
ATOM 619 C C . LEU A 1 82 ? 19.256 -5.065 -27.379 1.00 92.62 82 LEU A C 1
ATOM 621 O O . LEU A 1 82 ? 20.306 -4.583 -27.801 1.00 92.62 82 LEU A O 1
ATOM 625 N N . SER A 1 83 ? 18.524 -4.465 -26.449 1.00 89.25 83 SER A N 1
ATOM 626 C CA . SER A 1 83 ? 18.869 -3.185 -25.835 1.00 89.25 83 SER A CA 1
ATOM 627 C C . SER A 1 83 ? 18.960 -3.336 -24.324 1.00 89.25 83 SER A C 1
ATOM 629 O O . SER A 1 83 ? 18.018 -3.785 -23.674 1.00 89.25 83 SER A O 1
ATOM 631 N N . PHE A 1 84 ? 20.105 -2.944 -23.772 1.00 91.00 84 PHE A N 1
ATOM 632 C CA . PHE A 1 84 ? 20.358 -2.895 -22.338 1.00 91.00 84 PHE A CA 1
ATOM 633 C C . PHE A 1 84 ? 20.514 -1.436 -21.912 1.00 91.00 84 PHE A C 1
ATOM 635 O O . PHE A 1 84 ? 21.316 -0.706 -22.492 1.00 91.00 84 PHE A O 1
ATOM 642 N N . SER A 1 85 ? 19.758 -1.011 -20.902 1.00 88.25 85 SER A N 1
ATOM 643 C CA . SER A 1 85 ? 19.826 0.355 -20.378 1.00 88.25 85 SER A CA 1
ATOM 644 C C . SER A 1 85 ? 19.861 0.359 -18.854 1.00 88.25 85 SER A C 1
ATOM 646 O O . SER A 1 85 ? 18.964 -0.197 -18.212 1.00 88.25 85 SER A O 1
ATOM 648 N N . TRP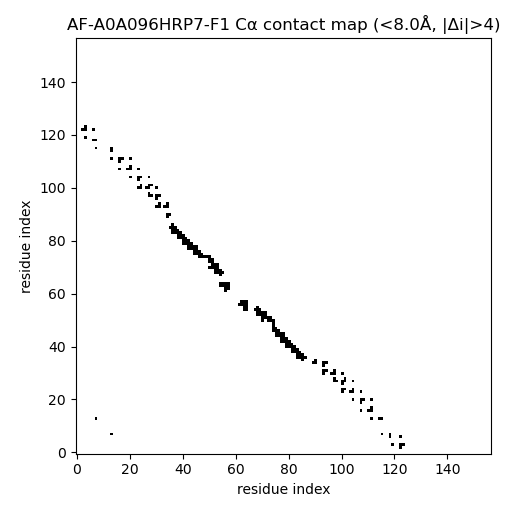 A 1 86 ? 20.857 1.037 -18.280 1.00 87.62 86 TRP A N 1
ATOM 649 C CA . TRP A 1 86 ? 20.953 1.284 -16.844 1.00 87.62 86 TRP A CA 1
ATOM 650 C C . TRP A 1 86 ? 21.338 2.740 -16.584 1.00 87.62 86 TRP A C 1
ATOM 652 O O . TRP A 1 86 ? 22.367 3.208 -17.066 1.00 87.62 86 TRP A O 1
ATOM 662 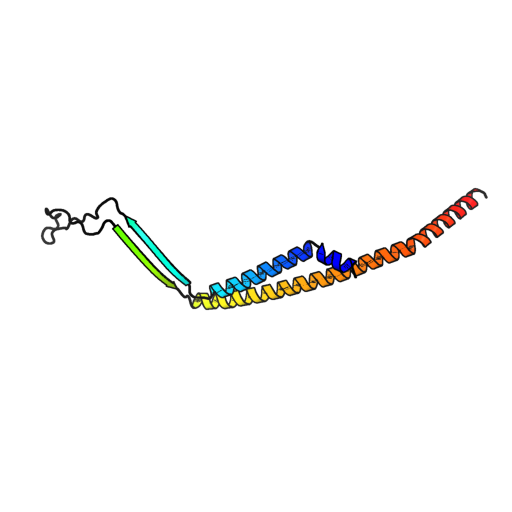N N . SER A 1 87 ? 20.496 3.459 -15.846 1.00 84.44 87 SER A N 1
ATOM 663 C CA . SER A 1 87 ? 20.705 4.868 -15.509 1.00 84.44 87 SER A CA 1
ATOM 664 C C . SER A 1 87 ? 21.131 4.973 -14.048 1.00 84.44 87 SER A C 1
ATOM 666 O O . SER A 1 87 ? 20.346 4.698 -13.143 1.00 84.44 87 SER A O 1
ATOM 668 N N . LEU A 1 88 ? 22.390 5.351 -13.810 1.00 78.88 88 LEU A N 1
ATOM 669 C CA . LEU A 1 88 ? 22.944 5.463 -12.456 1.00 78.88 88 LEU A CA 1
ATOM 670 C C . LEU A 1 88 ? 22.401 6.692 -11.702 1.00 78.88 88 LEU A C 1
ATOM 672 O O . LEU A 1 88 ? 22.273 6.669 -10.479 1.00 78.88 88 LEU A O 1
ATOM 676 N N . LEU A 1 89 ? 22.037 7.753 -12.428 1.00 80.81 89 LEU A N 1
ATOM 677 C CA . LEU A 1 89 ? 21.361 8.917 -11.853 1.00 80.81 89 LEU A CA 1
ATOM 678 C C . LEU A 1 89 ? 19.934 8.554 -11.412 1.00 80.81 89 LEU A C 1
ATOM 680 O O . LEU A 1 89 ? 19.560 8.830 -10.270 1.00 80.81 89 LEU A O 1
ATOM 684 N N . ASP A 1 90 ? 19.175 7.862 -12.271 1.00 77.19 90 ASP A N 1
ATOM 685 C CA . ASP A 1 90 ? 17.839 7.371 -11.903 1.00 77.19 90 ASP A CA 1
ATOM 686 C C . ASP A 1 90 ? 17.911 6.318 -10.800 1.00 77.19 90 ASP A C 1
ATOM 688 O O . ASP A 1 90 ? 17.009 6.246 -9.969 1.00 77.19 90 ASP A O 1
ATOM 692 N N . PHE A 1 91 ? 18.988 5.529 -10.730 1.00 80.88 91 PHE A N 1
ATOM 693 C CA . PHE A 1 91 ? 19.230 4.609 -9.620 1.00 80.88 91 PHE A CA 1
ATOM 694 C C . PHE A 1 91 ? 19.282 5.346 -8.273 1.00 80.88 91 PHE A C 1
ATOM 696 O O . PHE A 1 91 ? 18.643 4.920 -7.313 1.00 80.88 91 PHE A O 1
ATOM 703 N N . GLY A 1 92 ? 19.990 6.478 -8.199 1.00 81.62 92 GLY A N 1
ATOM 704 C CA . GLY A 1 92 ? 20.062 7.282 -6.977 1.00 81.62 92 GLY A CA 1
ATOM 705 C C . GLY A 1 92 ? 18.685 7.779 -6.529 1.00 81.62 92 GLY A C 1
ATOM 706 O O . GLY A 1 92 ? 18.298 7.592 -5.376 1.00 81.62 92 GLY A O 1
ATOM 707 N N . GLN A 1 93 ? 17.903 8.349 -7.450 1.00 84.19 93 GLN A N 1
ATOM 708 C CA . GLN A 1 93 ? 16.545 8.818 -7.157 1.00 84.19 93 GLN A CA 1
ATOM 709 C C . GLN A 1 93 ? 15.593 7.664 -6.788 1.00 84.19 93 GLN A C 1
ATOM 711 O O . GLN A 1 93 ? 14.840 7.761 -5.815 1.00 84.19 93 GLN A O 1
ATOM 716 N N . SER A 1 94 ? 15.634 6.562 -7.538 1.00 81.06 94 SER A N 1
ATOM 717 C CA . S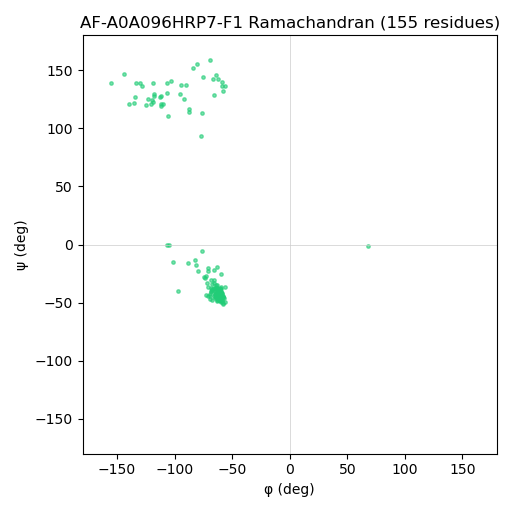ER A 1 94 ? 14.785 5.385 -7.310 1.00 81.06 94 SER A CA 1
ATOM 718 C C . SER A 1 94 ? 15.131 4.648 -6.015 1.00 81.06 94 SER A C 1
ATOM 720 O O . SER A 1 94 ? 14.217 4.157 -5.361 1.00 81.06 94 SER A O 1
ATOM 722 N N . TYR A 1 95 ? 16.391 4.658 -5.561 1.00 85.00 95 TYR A N 1
ATOM 723 C CA . TYR A 1 95 ? 16.788 4.133 -4.247 1.00 85.00 95 TYR A CA 1
ATOM 724 C C . TYR A 1 95 ? 16.042 4.828 -3.103 1.00 85.00 95 TYR A C 1
ATOM 726 O O . TYR A 1 95 ? 15.442 4.170 -2.245 1.00 85.00 95 TYR A O 1
ATOM 734 N N . TYR A 1 96 ? 16.034 6.164 -3.096 1.00 86.88 96 TYR A N 1
ATOM 735 C CA . TYR A 1 96 ? 15.317 6.926 -2.073 1.00 86.88 96 TYR A CA 1
ATOM 736 C C . TYR A 1 96 ? 13.804 6.751 -2.192 1.00 86.88 96 TYR A C 1
ATOM 738 O O . TYR A 1 96 ? 13.133 6.597 -1.171 1.00 86.88 96 TYR A O 1
ATOM 746 N N . ALA A 1 97 ? 13.265 6.713 -3.412 1.00 84.88 97 ALA A N 1
ATOM 747 C CA . ALA A 1 97 ? 11.851 6.427 -3.623 1.00 84.88 97 ALA A CA 1
ATOM 748 C C . ALA A 1 97 ? 11.476 5.037 -3.079 1.00 84.88 97 ALA A C 1
ATOM 750 O O . ALA A 1 97 ? 10.525 4.915 -2.308 1.00 84.88 97 ALA A O 1
ATOM 751 N N . ALA A 1 98 ? 12.252 3.996 -3.389 1.00 85.75 98 ALA A N 1
ATOM 752 C CA . ALA A 1 98 ? 12.036 2.639 -2.893 1.00 85.75 98 ALA A CA 1
ATOM 753 C C . ALA A 1 98 ? 12.088 2.575 -1.360 1.00 85.75 98 ALA A C 1
ATOM 755 O O . ALA A 1 98 ? 11.237 1.929 -0.742 1.00 85.75 98 ALA A O 1
ATOM 756 N N . ARG A 1 99 ? 13.024 3.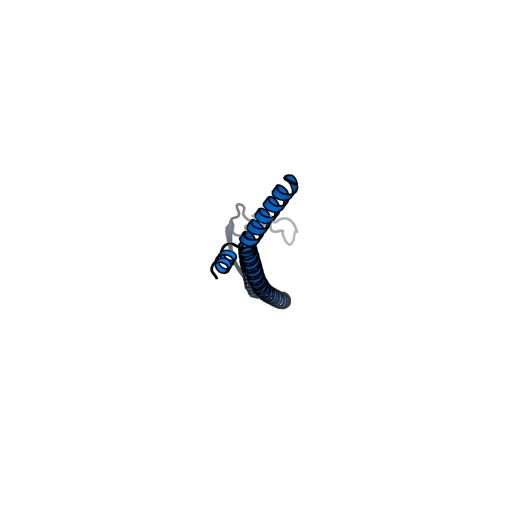302 -0.733 1.00 88.31 99 ARG A N 1
ATOM 757 C CA . ARG A 1 99 ? 13.079 3.457 0.727 1.00 88.31 99 ARG A CA 1
ATOM 758 C C . ARG A 1 99 ? 11.793 4.087 1.270 1.00 88.31 99 ARG A C 1
ATOM 760 O O . ARG A 1 99 ? 11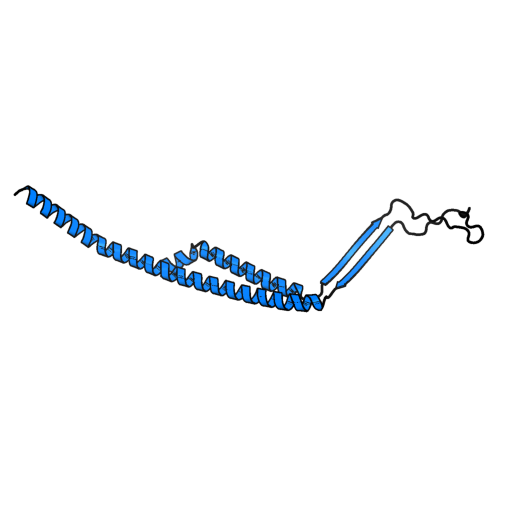.169 3.515 2.157 1.00 88.31 99 ARG A O 1
ATOM 767 N N . GLN A 1 100 ? 11.345 5.197 0.685 1.00 90.38 100 GLN A N 1
ATOM 768 C CA . GLN A 1 100 ? 10.104 5.867 1.085 1.00 90.38 100 GLN A CA 1
ATOM 769 C C . GLN A 1 100 ? 8.870 4.972 0.911 1.00 90.38 100 GLN A C 1
ATOM 771 O O . GLN A 1 100 ? 7.964 5.000 1.743 1.00 90.38 100 GLN A O 1
ATOM 776 N N . HIS A 1 101 ? 8.803 4.171 -0.156 1.00 86.44 101 HIS A N 1
ATOM 777 C CA . HIS A 1 101 ? 7.708 3.221 -0.356 1.00 86.44 101 HIS A CA 1
ATOM 778 C C . HIS A 1 101 ? 7.728 2.093 0.682 1.00 86.44 101 HIS A C 1
ATOM 780 O O . HIS A 1 101 ? 6.666 1.720 1.181 1.00 86.44 101 HIS A O 1
ATOM 786 N N . ALA A 1 102 ? 8.909 1.594 1.058 1.00 86.50 102 ALA A N 1
ATOM 787 C CA . ALA A 1 102 ? 9.046 0.627 2.145 1.00 86.50 102 ALA A CA 1
ATOM 788 C C . ALA A 1 102 ? 8.571 1.212 3.486 1.00 86.50 102 ALA A C 1
ATOM 790 O O . ALA A 1 102 ? 7.774 0.578 4.179 1.00 86.50 102 ALA A O 1
ATOM 791 N N . ASP A 1 103 ? 8.966 2.447 3.802 1.00 91.81 103 ASP A N 1
ATOM 792 C CA . ASP A 1 103 ? 8.526 3.136 5.019 1.00 91.81 103 ASP A CA 1
ATOM 793 C C . ASP A 1 103 ? 7.000 3.348 5.013 1.00 91.81 103 ASP A C 1
ATOM 795 O O . ASP A 1 103 ? 6.319 3.086 6.005 1.00 91.81 103 ASP A O 1
ATOM 799 N N . ARG A 1 104 ? 6.413 3.738 3.870 1.00 89.12 104 ARG A N 1
ATOM 800 C CA . ARG A 1 104 ? 4.949 3.846 3.711 1.00 89.12 104 ARG A CA 1
ATOM 801 C C . ARG A 1 104 ? 4.236 2.514 3.935 1.00 89.12 104 ARG A C 1
ATOM 803 O O . ARG A 1 104 ? 3.163 2.514 4.538 1.00 89.12 104 ARG A O 1
ATOM 810 N N . ALA A 1 105 ? 4.809 1.398 3.483 1.00 87.75 105 ALA A N 1
ATOM 811 C CA . ALA A 1 105 ? 4.249 0.072 3.731 1.00 87.75 105 ALA A CA 1
ATOM 812 C C . ALA A 1 105 ? 4.250 -0.267 5.232 1.00 87.75 105 ALA A C 1
ATOM 814 O O . ALA A 1 105 ? 3.233 -0.721 5.755 1.00 87.75 105 ALA A O 1
ATOM 815 N N . GLN A 1 106 ? 5.335 0.041 5.952 1.00 91.19 106 GLN A N 1
ATOM 816 C CA . GLN A 1 106 ? 5.381 -0.132 7.409 1.00 91.19 106 GLN A CA 1
ATOM 817 C C . GLN A 1 106 ? 4.361 0.761 8.127 1.00 91.19 106 GLN A C 1
ATOM 819 O O . GLN A 1 106 ? 3.637 0.300 9.008 1.00 91.19 106 GLN A O 1
ATOM 824 N N . ILE A 1 107 ? 4.234 2.022 7.709 1.00 92.88 107 ILE A N 1
ATOM 825 C CA . ILE A 1 107 ? 3.229 2.947 8.250 1.00 92.88 107 ILE A CA 1
ATOM 826 C C . ILE A 1 107 ? 1.809 2.410 8.022 1.00 92.88 107 ILE A C 1
ATOM 828 O O . ILE A 1 107 ? 0.960 2.526 8.908 1.00 92.88 107 ILE A O 1
ATOM 832 N N . ALA A 1 108 ? 1.524 1.826 6.856 1.00 85.69 108 ALA A N 1
ATOM 833 C CA . ALA A 1 108 ? 0.221 1.231 6.563 1.00 85.69 108 ALA A CA 1
ATOM 834 C C . ALA A 1 108 ? -0.087 0.040 7.488 1.00 85.69 108 ALA A C 1
ATOM 836 O O . ALA A 1 108 ? -1.188 -0.029 8.043 1.00 85.69 108 ALA A O 1
ATOM 837 N N . ALA A 1 109 ? 0.895 -0.834 7.730 1.00 86.25 109 ALA A N 1
ATOM 838 C CA . ALA A 1 109 ? 0.767 -1.947 8.670 1.00 86.25 109 ALA A CA 1
ATOM 839 C C . ALA A 1 109 ? 0.465 -1.461 10.101 1.00 86.25 109 ALA A C 1
ATOM 841 O O . ALA A 1 109 ? -0.451 -1.961 10.761 1.00 86.25 109 ALA A O 1
ATOM 842 N N . GLU A 1 110 ? 1.163 -0.424 10.570 1.00 92.50 110 GLU A N 1
ATOM 843 C CA . GLU A 1 110 ? 0.918 0.147 11.898 1.00 92.50 110 GLU A CA 1
ATOM 844 C C . GLU A 1 110 ? -0.439 0.856 11.996 1.00 92.50 110 GLU A C 1
ATOM 846 O O . GLU A 1 110 ? -1.151 0.726 12.996 1.00 92.50 110 GLU A O 1
ATOM 851 N N . ARG A 1 111 ? -0.878 1.544 10.935 1.00 89.50 111 ARG A N 1
ATOM 852 C CA . ARG A 1 111 ? -2.236 2.113 10.868 1.00 89.50 111 ARG A CA 1
ATOM 853 C C . ARG A 1 111 ? -3.304 1.031 10.978 1.00 89.50 111 ARG A C 1
ATOM 855 O O . ARG A 1 111 ? -4.286 1.230 11.696 1.00 89.50 111 ARG A O 1
ATOM 862 N N . ARG A 1 112 ? -3.111 -0.117 10.321 1.00 87.38 112 ARG A N 1
ATOM 863 C CA . ARG A 1 112 ? -4.005 -1.272 10.461 1.00 87.38 112 ARG A CA 1
ATOM 864 C C . ARG A 1 112 ? -3.998 -1.808 11.890 1.00 87.38 112 ARG A C 1
ATOM 866 O O . ARG A 1 112 ? -5.073 -2.036 12.440 1.00 87.38 112 ARG A O 1
ATOM 873 N N . ARG A 1 113 ? -2.827 -1.976 12.518 1.00 90.50 113 ARG A N 1
ATOM 874 C CA . ARG A 1 113 ? -2.749 -2.394 13.930 1.00 90.50 113 ARG A CA 1
ATOM 875 C C . ARG A 1 113 ? -3.520 -1.436 14.825 1.00 90.50 113 ARG A C 1
ATOM 877 O O . ARG A 1 113 ? -4.369 -1.892 15.588 1.00 90.50 113 ARG A O 1
ATOM 884 N N . LYS A 1 114 ? -3.299 -0.127 14.696 1.00 92.44 114 LYS A N 1
ATOM 885 C CA . LYS A 1 114 ? -4.020 0.890 15.473 1.00 92.44 114 LYS A CA 1
ATOM 886 C C . LYS A 1 114 ? -5.536 0.784 15.286 1.00 92.44 114 LYS A C 1
ATOM 888 O O . LYS A 1 114 ? -6.260 0.776 16.274 1.00 92.44 114 LYS A O 1
ATOM 893 N N . ALA A 1 115 ? -6.007 0.635 14.046 1.00 88.69 115 ALA A N 1
ATOM 894 C CA . ALA A 1 115 ? -7.432 0.489 13.752 1.00 88.69 115 ALA A CA 1
ATOM 895 C C . ALA A 1 115 ? -8.056 -0.743 14.435 1.00 88.69 115 ALA A C 1
ATOM 897 O O . ALA A 1 115 ? -9.143 -0.637 15.000 1.00 88.69 115 ALA A O 1
ATOM 898 N N . ILE A 1 116 ? -7.354 -1.885 14.451 1.00 88.88 116 ILE A N 1
ATOM 899 C CA . ILE A 1 116 ? -7.802 -3.090 15.170 1.00 88.88 116 ILE A CA 1
ATOM 900 C C . ILE A 1 116 ? -7.927 -2.815 16.672 1.00 88.88 116 ILE A C 1
ATOM 902 O O . ILE A 1 116 ? -8.931 -3.181 17.276 1.00 88.88 116 ILE A O 1
ATOM 906 N N . HIS A 1 117 ? -6.927 -2.171 17.279 1.00 92.19 117 HIS A N 1
ATOM 907 C CA . HIS A 1 117 ? -6.942 -1.889 18.717 1.00 92.19 117 HIS A CA 1
ATOM 908 C C . HIS A 1 117 ? -8.107 -0.968 19.095 1.00 92.19 117 HIS A C 1
ATOM 910 O O . HIS A 1 117 ? -8.815 -1.249 20.061 1.00 92.19 117 HIS A O 1
ATOM 916 N N . THR A 1 118 ? -8.358 0.077 18.300 1.00 92.31 118 THR A N 1
ATOM 917 C CA . THR A 1 118 ? -9.518 0.959 18.486 1.00 92.31 118 THR A CA 1
ATOM 918 C C . THR A 1 118 ? -10.831 0.189 18.348 1.00 92.31 118 THR A C 1
ATOM 920 O O . THR A 1 118 ? -11.674 0.275 19.234 1.00 92.31 118 THR A O 1
ATOM 923 N N . LEU A 1 119 ? -10.973 -0.653 17.317 1.00 89.31 119 LEU A N 1
ATOM 924 C CA . LEU A 1 119 ? -12.174 -1.472 17.129 1.00 89.31 119 LEU A CA 1
ATOM 925 C C . LEU A 1 119 ? -12.440 -2.394 18.330 1.00 89.31 119 LEU A C 1
ATOM 927 O O . LEU A 1 119 ? -13.580 -2.528 18.768 1.00 89.31 119 LEU A O 1
ATOM 931 N N . ILE A 1 120 ? -11.398 -3.021 18.883 1.00 91.12 120 ILE A N 1
ATOM 932 C CA . ILE A 1 120 ? -11.520 -3.876 20.072 1.00 91.12 120 ILE A CA 1
ATOM 933 C C . ILE A 1 120 ? -12.017 -3.065 21.275 1.00 91.12 120 ILE A C 1
ATOM 935 O O . ILE A 1 120 ? -12.887 -3.534 22.016 1.00 91.12 120 ILE A O 1
ATOM 939 N N . GLN A 1 121 ? -11.476 -1.861 21.472 1.00 93.56 121 GLN A N 1
ATOM 940 C CA . GLN A 1 121 ? -11.882 -0.976 22.560 1.00 93.56 121 GLN A CA 1
ATOM 941 C C . GLN A 1 121 ? -13.346 -0.539 22.411 1.00 93.56 121 GLN A C 1
ATOM 943 O O . GLN A 1 121 ? -14.106 -0.648 23.374 1.00 93.56 121 GLN A O 1
ATOM 948 N N . ASP A 1 122 ? -13.766 -0.141 21.212 1.00 92.69 122 ASP A N 1
ATOM 949 C CA . ASP A 1 122 ? -15.140 0.288 20.934 1.00 92.69 122 ASP A CA 1
ATOM 950 C C . ASP A 1 122 ? -16.147 -0.841 21.173 1.00 92.69 122 ASP A C 1
ATOM 952 O O . ASP A 1 122 ? -17.170 -0.641 21.828 1.00 92.69 122 ASP A O 1
ATOM 956 N N . VAL A 1 123 ? -15.834 -2.059 20.716 1.00 92.06 123 VAL A N 1
ATOM 957 C CA . VAL A 1 123 ? -16.676 -3.245 20.946 1.00 92.06 123 VAL A CA 1
ATOM 958 C C . VAL A 1 123 ? -16.802 -3.541 22.436 1.00 92.06 123 VAL A C 1
ATOM 960 O O . VAL A 1 123 ? -17.890 -3.870 22.908 1.00 92.06 123 VAL A O 1
ATOM 963 N N . ARG A 1 124 ? -15.712 -3.402 23.197 1.00 93.19 124 ARG A N 1
ATOM 964 C CA . ARG A 1 124 ? -15.732 -3.603 24.649 1.00 93.19 124 ARG A CA 1
ATOM 965 C C . ARG A 1 124 ? -16.612 -2.564 25.340 1.00 93.19 124 ARG A C 1
ATOM 967 O O . ARG A 1 124 ? -17.423 -2.937 26.182 1.00 93.19 124 ARG A O 1
ATOM 974 N N . ILE A 1 125 ? -16.481 -1.289 24.979 1.00 95.38 125 ILE A N 1
ATOM 975 C CA . ILE A 1 125 ? -17.301 -0.205 25.538 1.00 95.38 125 ILE A CA 1
ATOM 976 C C . ILE A 1 125 ? -18.778 -0.427 25.199 1.00 95.38 125 ILE A C 1
ATOM 978 O O . ILE A 1 125 ? -19.625 -0.365 26.087 1.00 95.38 125 ILE A O 1
ATOM 982 N N . ALA A 1 126 ? -19.093 -0.730 23.939 1.00 92.44 126 ALA A N 1
ATOM 983 C CA . ALA A 1 126 ? -20.459 -0.989 23.497 1.00 92.44 126 ALA A CA 1
ATOM 984 C C . ALA A 1 126 ? -21.077 -2.188 24.229 1.00 92.44 126 ALA A C 1
ATOM 986 O O . ALA A 1 126 ? -22.207 -2.096 24.704 1.00 92.44 126 ALA A O 1
ATOM 987 N N . TYR A 1 127 ? -20.320 -3.279 24.382 1.00 91.88 127 TYR A N 1
ATOM 988 C CA . TYR A 1 127 ? -20.759 -4.457 25.126 1.00 91.88 127 TYR A CA 1
ATOM 989 C C . TYR A 1 127 ? -21.120 -4.108 26.573 1.00 91.88 127 TYR A C 1
ATOM 991 O O . TYR A 1 127 ? -22.225 -4.407 27.021 1.00 91.88 127 TYR A O 1
ATOM 999 N N . TRP A 1 128 ? -20.225 -3.423 27.291 1.00 93.25 128 TRP A N 1
ATOM 1000 C CA . TRP A 1 128 ? -20.480 -3.042 28.681 1.00 93.25 128 TRP A CA 1
ATOM 1001 C C . TRP A 1 128 ? -21.618 -2.037 28.823 1.00 93.25 128 TRP A C 1
ATOM 1003 O O . TRP A 1 128 ? -22.377 -2.115 29.784 1.00 93.25 128 TRP A O 1
ATOM 1013 N N . ARG A 1 129 ? -21.791 -1.136 27.854 1.00 93.62 129 ARG A N 1
ATOM 1014 C CA . ARG A 1 129 ? -22.918 -0.201 27.832 1.00 93.62 129 ARG A CA 1
ATOM 1015 C C . ARG A 1 129 ? -24.258 -0.926 27.701 1.00 93.62 129 ARG A C 1
ATOM 1017 O O . ARG A 1 129 ? -25.200 -0.568 28.399 1.00 93.62 129 ARG A O 1
ATOM 1024 N N . VAL A 1 130 ? -24.342 -1.943 26.842 1.00 93.12 130 VAL A N 1
ATOM 1025 C CA . VAL A 1 130 ? -25.558 -2.759 26.687 1.00 93.12 130 VAL A CA 1
ATOM 1026 C C . VAL A 1 130 ? -25.806 -3.610 27.930 1.00 93.12 130 VAL A C 1
ATOM 1028 O O . VAL A 1 130 ? -26.927 -3.629 28.427 1.00 93.12 130 VAL A O 1
ATOM 1031 N N . ALA A 1 131 ? -24.768 -4.247 28.477 1.00 92.94 131 ALA A N 1
ATOM 1032 C CA . ALA A 1 131 ? -24.888 -5.037 29.701 1.00 92.94 131 ALA A CA 1
ATOM 1033 C C . ALA A 1 131 ? -25.368 -4.185 30.890 1.00 92.94 131 ALA A C 1
ATOM 1035 O O . ALA A 1 131 ? -26.242 -4.609 31.642 1.00 92.94 131 ALA A O 1
ATOM 1036 N N . ALA A 1 132 ? -24.847 -2.962 31.030 1.00 91.75 132 ALA A N 1
ATOM 1037 C CA . ALA A 1 132 ? -25.308 -2.018 32.042 1.00 91.75 132 ALA A CA 1
ATOM 1038 C C . ALA A 1 132 ? -26.770 -1.608 31.812 1.00 91.75 132 ALA A C 1
ATOM 1040 O O . ALA A 1 132 ? -27.558 -1.631 32.752 1.00 91.75 132 ALA A O 1
ATOM 1041 N N . ALA A 1 133 ? -27.155 -1.285 30.572 1.00 91.94 133 ALA A N 1
ATOM 1042 C CA . ALA A 1 133 ? -28.536 -0.935 30.243 1.00 91.94 133 ALA A CA 1
ATOM 1043 C C . ALA A 1 133 ? -29.519 -2.073 30.568 1.00 91.94 133 ALA A C 1
ATOM 1045 O O . ALA A 1 133 ? -30.544 -1.818 31.190 1.00 91.94 133 ALA A O 1
ATOM 1046 N N . GLN A 1 134 ? -29.176 -3.321 30.232 1.00 90.25 134 GLN A N 1
ATOM 1047 C CA . GLN A 1 134 ? -29.982 -4.500 30.573 1.00 90.25 134 GLN A CA 1
ATOM 1048 C C . GLN A 1 134 ? -30.094 -4.714 32.086 1.00 90.25 134 GLN A C 1
ATOM 1050 O O . GLN A 1 134 ? -31.161 -5.059 32.585 1.00 90.25 134 GLN A O 1
ATOM 1055 N N . ALA A 1 135 ? -29.015 -4.485 32.838 1.00 90.69 135 ALA A N 1
ATOM 1056 C CA . ALA A 1 135 ? -29.050 -4.593 34.296 1.00 90.69 135 ALA A CA 1
ATOM 1057 C C . ALA A 1 135 ? -29.922 -3.505 34.953 1.00 90.69 135 ALA A C 1
ATOM 1059 O O . ALA A 1 135 ? -30.554 -3.757 35.975 1.00 90.69 135 ALA A O 1
ATOM 1060 N N . LEU A 1 136 ? -29.959 -2.300 34.374 1.00 91.50 136 LEU A N 1
ATOM 1061 C CA . LEU A 1 136 ? -30.772 -1.172 34.845 1.00 91.50 136 LEU A CA 1
ATOM 1062 C C . LEU A 1 136 ? -32.246 -1.264 34.422 1.00 91.50 136 LEU A C 1
ATOM 1064 O O . LEU A 1 136 ? -33.096 -0.664 35.077 1.00 91.50 136 LEU A O 1
ATOM 1068 N N . GLU A 1 137 ? -32.560 -2.008 33.361 1.00 91.69 137 GLU A N 1
ATOM 1069 C CA . GLU A 1 137 ? -33.907 -2.121 32.791 1.00 91.69 137 GLU A CA 1
ATOM 1070 C C . GLU A 1 137 ? -34.942 -2.623 33.808 1.00 91.69 137 GLU A C 1
ATOM 1072 O O . GLU A 1 137 ? -36.006 -2.023 33.950 1.00 91.69 137 GLU A O 1
ATOM 1077 N N . SER A 1 138 ? -34.616 -3.664 34.576 1.00 87.19 138 SER A N 1
ATOM 1078 C CA . SER A 1 138 ? -35.523 -4.223 35.589 1.00 87.19 138 SER A CA 1
ATOM 1079 C C . SER A 1 138 ? -35.809 -3.242 36.734 1.00 87.19 138 SER A C 1
ATOM 1081 O O . SER A 1 138 ? -36.949 -3.108 37.185 1.00 87.19 138 SER A O 1
ATOM 1083 N N . SER A 1 139 ? -34.785 -2.508 37.174 1.00 87.25 139 SER A N 1
ATOM 1084 C CA . SER A 1 139 ? -34.904 -1.483 38.217 1.00 87.25 139 SER A CA 1
ATOM 1085 C C . SER A 1 139 ? -35.767 -0.308 37.749 1.00 87.25 139 SER A C 1
ATOM 1087 O O . SER A 1 139 ? -36.672 0.121 38.463 1.00 87.25 139 SER A O 1
ATOM 1089 N N . LEU A 1 140 ? -35.560 0.158 36.512 1.00 87.88 140 LEU A N 1
ATOM 1090 C CA . LEU A 1 140 ? -36.366 1.222 35.904 1.00 87.88 140 LEU A CA 1
ATOM 1091 C C . LEU A 1 140 ? -37.833 0.816 35.725 1.00 87.88 140 LEU A C 1
ATOM 1093 O O . LEU A 1 140 ? -38.717 1.627 35.985 1.00 87.88 140 LEU A O 1
ATOM 1097 N N . GLN A 1 141 ? -38.104 -0.431 35.326 1.00 89.81 141 GLN A N 1
ATOM 1098 C CA . GLN A 1 141 ? -39.474 -0.946 35.230 1.00 89.81 141 GLN A CA 1
ATOM 1099 C C . GLN A 1 141 ? -40.173 -0.951 36.593 1.00 89.81 141 GLN A C 1
ATOM 1101 O O . GLN A 1 141 ? -41.331 -0.553 36.690 1.00 89.81 141 GLN A O 1
ATOM 1106 N N . THR A 1 142 ? -39.462 -1.356 37.647 1.00 90.56 142 THR A N 1
ATOM 1107 C CA . THR A 1 142 ? -40.016 -1.401 39.009 1.00 90.56 142 THR A CA 1
ATOM 1108 C C . THR A 1 142 ? -40.297 0.010 39.525 1.00 90.56 142 THR A C 1
ATOM 1110 O O . THR A 1 142 ? -41.406 0.298 39.965 1.00 90.56 142 THR A O 1
ATOM 1113 N N . ALA A 1 143 ? -39.335 0.925 39.375 1.00 88.38 143 ALA A N 1
ATOM 1114 C CA . ALA A 1 143 ? -39.499 2.326 39.755 1.00 88.38 143 ALA A CA 1
ATOM 1115 C C . ALA A 1 143 ? -40.652 3.011 38.999 1.00 88.38 143 ALA A C 1
ATOM 1117 O O . ALA A 1 143 ? -41.369 3.821 39.583 1.00 88.38 143 ALA A O 1
ATOM 1118 N N . GLY A 1 144 ? -40.859 2.669 37.721 1.00 89.44 144 GLY A N 1
ATOM 1119 C CA . GLY A 1 144 ? -42.004 3.140 36.940 1.00 89.44 144 GLY A CA 1
ATOM 1120 C C . GLY A 1 144 ? -43.339 2.650 37.503 1.00 89.44 144 GLY A C 1
ATOM 1121 O O . GLY A 1 144 ? -44.234 3.457 37.734 1.00 89.44 144 GLY A O 1
ATOM 1122 N N . GLN A 1 145 ? -43.450 1.353 37.807 1.00 92.50 145 GLN A N 1
ATOM 1123 C CA . GLN A 1 145 ? -44.662 0.786 38.413 1.00 92.50 145 GLN A CA 1
ATOM 1124 C C . GLN A 1 145 ? -44.976 1.401 39.781 1.00 92.50 145 GLN A C 1
ATOM 1126 O O . GLN A 1 145 ? -46.141 1.634 40.099 1.00 92.50 145 GLN A O 1
ATOM 1131 N N . ASP A 1 146 ? -43.957 1.658 40.598 1.00 90.00 146 ASP A N 1
ATOM 1132 C CA . ASP A 1 146 ? -44.145 2.268 41.914 1.00 90.00 146 ASP A CA 1
ATOM 1133 C C . ASP A 1 146 ? -44.553 3.744 41.807 1.00 90.00 146 ASP A C 1
ATOM 1135 O O . ASP A 1 146 ? -45.414 4.201 42.562 1.00 90.00 146 ASP A O 1
ATOM 1139 N N . ALA A 1 147 ? -44.010 4.478 40.830 1.00 89.69 147 ALA A N 1
ATOM 1140 C CA . ALA A 1 147 ? -44.435 5.843 40.535 1.00 89.69 147 ALA A CA 1
ATOM 1141 C C . ALA A 1 147 ? -45.895 5.906 40.050 1.00 89.69 147 ALA A C 1
ATOM 1143 O O . ALA A 1 147 ? -46.652 6.764 40.509 1.00 89.69 147 ALA A O 1
ATOM 1144 N N . ASP A 1 148 ? -46.312 4.981 39.179 1.00 91.31 148 ASP A N 1
ATOM 1145 C CA . ASP A 1 148 ? -47.694 4.902 38.689 1.00 91.31 148 ASP A CA 1
ATOM 1146 C C . ASP A 1 148 ? -48.684 4.622 39.828 1.00 91.31 148 ASP A C 1
ATOM 1148 O O . ASP A 1 148 ? -49.707 5.303 39.938 1.00 91.31 148 ASP A O 1
ATOM 1152 N N . LYS A 1 149 ? -48.354 3.688 40.732 1.00 90.69 149 LYS A N 1
ATOM 1153 C CA . LYS A 1 149 ? -49.167 3.410 41.930 1.00 90.69 149 LYS A CA 1
ATOM 1154 C C . LYS A 1 149 ? -49.303 4.644 42.823 1.00 90.69 149 LYS A C 1
ATOM 1156 O O . LYS A 1 149 ? -50.410 4.981 43.230 1.00 90.69 149 LYS A O 1
ATOM 1161 N N . ALA A 1 150 ? -48.203 5.352 43.090 1.00 89.56 150 ALA A N 1
ATOM 1162 C CA . ALA A 1 150 ? -48.218 6.554 43.927 1.00 89.56 150 ALA A CA 1
ATOM 1163 C C . ALA A 1 150 ? -49.069 7.693 43.328 1.00 89.56 150 ALA A C 1
ATOM 1165 O O . ALA A 1 150 ? -49.731 8.438 44.060 1.00 89.56 150 ALA A O 1
ATOM 1166 N N . LEU A 1 151 ? -49.078 7.827 41.997 1.00 88.19 151 LEU A N 1
ATOM 1167 C CA . LEU A 1 151 ? -49.948 8.769 41.289 1.00 88.19 151 LEU A CA 1
ATOM 1168 C C . LEU A 1 151 ? -51.424 8.372 41.376 1.00 88.19 151 LEU A C 1
ATOM 1170 O O . LEU A 1 151 ? -52.287 9.240 41.519 1.00 88.19 151 LEU A O 1
ATOM 1174 N N . GLU A 1 152 ? -51.722 7.079 41.276 1.00 91.62 152 GLU A N 1
ATOM 1175 C CA . GLU A 1 152 ? -53.088 6.569 41.357 1.00 91.62 152 GLU A CA 1
ATOM 1176 C C . GLU A 1 152 ? -53.670 6.724 42.769 1.00 91.62 152 GLU A C 1
ATOM 1178 O O . GLU A 1 152 ? -54.812 7.165 42.919 1.00 91.62 152 GLU A O 1
ATOM 1183 N N . ASP A 1 153 ? -52.868 6.457 43.801 1.00 88.44 153 ASP A N 1
ATOM 1184 C CA . ASP A 1 153 ? -53.238 6.679 45.201 1.00 88.44 153 ASP A CA 1
ATOM 1185 C C . ASP A 1 153 ? -53.462 8.166 45.497 1.00 88.44 153 ASP A C 1
ATOM 1187 O O . ASP A 1 153 ? -54.461 8.525 46.119 1.00 88.44 153 ASP A O 1
ATOM 1191 N N . SER A 1 154 ? -52.610 9.052 44.970 1.00 86.62 154 SER A N 1
ATOM 1192 C CA . SER A 1 154 ? -52.785 10.504 45.136 1.00 86.62 154 SER A CA 1
ATOM 1193 C C . SER A 1 154 ? -54.038 11.054 44.442 1.00 86.62 154 SER A C 1
ATOM 1195 O O . SER A 1 154 ? -54.503 12.123 44.812 1.00 86.62 154 SER A O 1
ATOM 1197 N N . ARG A 1 155 ? -54.593 10.360 43.435 1.00 85.00 155 ARG A N 1
ATOM 1198 C CA . ARG A 1 155 ? -55.8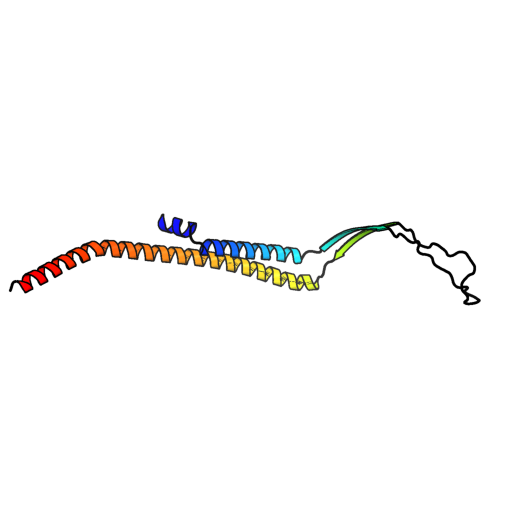60 10.746 42.777 1.00 85.00 155 ARG A CA 1
ATOM 1199 C C . ARG A 1 155 ? -57.110 10.307 43.536 1.00 85.00 155 ARG A C 1
ATOM 1201 O O . ARG A 1 155 ? -58.195 10.780 43.207 1.00 85.00 155 ARG A O 1
ATOM 1208 N N . LYS A 1 156 ? -56.984 9.354 44.460 1.00 80.81 156 LYS A N 1
ATOM 1209 C CA . LYS A 1 156 ? -58.110 8.837 45.255 1.00 80.81 156 LYS A CA 1
ATOM 1210 C C . LYS A 1 156 ? -58.342 9.631 46.543 1.00 80.81 156 LYS A C 1
ATOM 1212 O O . LYS A 1 156 ? -59.403 9.470 47.143 1.00 80.81 156 LYS A O 1
ATOM 1217 N N . VAL A 1 157 ? -57.363 10.437 46.954 1.00 62.38 157 VAL A N 1
ATOM 1218 C CA . VAL A 1 157 ? -57.434 11.386 48.077 1.00 62.38 157 VAL A CA 1
ATOM 1219 C C . VAL A 1 157 ? -57.937 12.732 47.572 1.00 62.38 157 VAL A C 1
ATOM 1221 O O . VAL A 1 157 ? -58.771 13.335 48.281 1.00 62.38 157 VAL A O 1
#

Foldseek 3Di:
DVLLVVLCVPPPVLVVLVVVLVVLVVVLVVLVCQLDKDKDKDKDKAAAPDFPWDFDADPPPRHTDPDDTDRDDDRIDIDIDIDIDHDVVVNVVSVVVSVVSVVVSVVSVVVSVVVSVVSSVVSVVVVVVVVVCVVCVVVVVVVVVVVVVVVVVVVVD

Sequence (157 aa):
EEAIARAIKYNAAQRLRGMEEAVAQGTANVAKFDMLPKLVASAGYRYRDKDLISRSTDSVTGAPSLAHPYISSDRESTLTSLSFSWSLLDFGQSYYAARQHADRAQIAAERRRKAIHTLIQDVRIAYWRVAAAQALESSLQTAGQDADKALEDSRKV

Secondary structure (DSSP, 8-state):
-HHHHHHHHH-HHHHHHHHHHHHHHHHHHHHHHTTSPEEEEEEEEEE-SS--EE-PBPTTT-SBPSSPPEE-S-SEEEEEEEEEE--HHHHHHHHHHHHHHHHHHHHHHHHHHHHHHHHHHHHHHHHHHHHHHHHHHHHHHHHHHHHHHHHHHHHH-

Nearest PDB structures (foldseek):
  4k7r-assembly1_A  TM=7.164E-01  e=6.361E-03  Escherichia coli K-12
  2wmz-assembly1_B  TM=6.790E-01  e=2.293E-02  Escherichia coli K-12
  5iuy-assembly1_A  TM=7.336E-01  e=3.593E-02  Pseudomonas aeruginosa PAO1
  7ng9-assembly1_A  TM=7.311E-01  e=5.628E-02  Klebsiella quasipneumoniae
  1yc9-assembly1_A-3  TM=7.530E-01  e=2.029E-01  Vibrio cholerae

Mean predicted aligned error: 12.79 Å

Radius of gyration: 40.53 Å; Cα contacts (8 Å, |Δi|>4): 124; chains: 1; bounding box: 90×31×116 Å

InterPro domains:
  IPR003423 Outer membrane efflux protein [PF02321] (21-151)

Solvent-accessible surface area (backbone atoms only — not comparable to full-atom values): 8867 Å² total; per-residue (Å²): 112,68,69,53,55,49,49,66,73,70,35,65,68,59,54,50,37,54,51,53,24,52,50,32,44,49,52,23,54,51,33,56,56,72,51,50,67,48,78,48,78,49,74,48,78,46,78,46,98,63,72,49,70,44,78,60,61,36,91,88,78,69,44,76,49,91,64,83,66,43,76,80,53,78,45,67,46,80,46,76,48,77,47,78,52,73,59,72,69,58,30,58,56,32,50,54,49,21,50,54,31,44,53,49,20,53,52,34,48,50,51,39,52,53,51,52,55,51,51,50,50,51,50,51,52,52,50,52,52,49,54,50,50,60,66,45,47,62,57,52,54,50,54,49,54,54,50,53,50,54,53,53,54,62,71,74,109

Organism: Comamonas testosteroni (NCBI:txid285)